Protein AF-A0A662U417-F1 (afdb_monomer)

pLDDT: mean 78.04, std 18.2, range [42.53, 96.12]

Solvent-accessible surface area (backbone atoms only — not comparable to full-atom values): 4320 Å² total; per-residue (Å²): 140,81,93,79,91,80,91,74,62,68,71,59,53,54,54,41,47,52,42,30,75,73,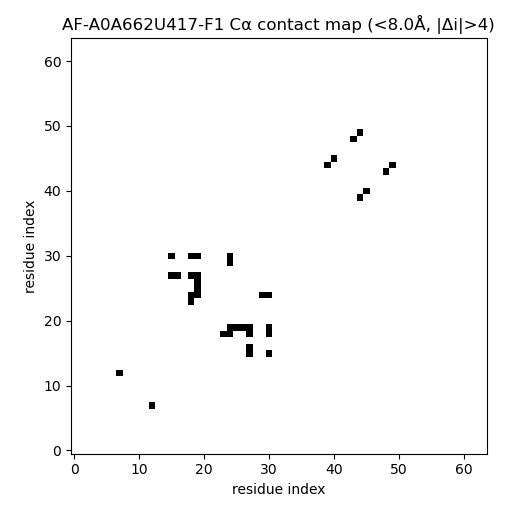62,80,26,97,39,59,73,54,49,51,52,48,53,51,50,53,50,45,48,60,75,71,32,61,98,75,46,82,90,66,80,75,82,82,76,85,75,79,89,76,92,126

Nearest PDB structures (foldseek):
  7ycu-assembly1_D  TM=8.551E-01  e=1.271E-01  Pseudoalteromonas rubra
  5zkt-assembly1_A  TM=6.107E-01  e=3.007E+00  Oryza sativa Japonica Group

Secondary structure (DSSP, 8-state):
---------HHHHHHHHHHHHTTSSSSHHHHHHHHHHHHHHHHT-TTT----------------

Mean predicted aligned error: 10.2 Å

Radius of gyration: 14.49 Å; Cα contacts (8 Å, |Δi|>4): 19; chains: 1; bounding box: 26×32×42 Å

Sequence (64 aa):
MRLISIQLPEAYIEGLEKLVETGIYPNRSEAIRHAIRDLLKRELWGESGPRRPIQTGYFQKKSK

Foldseek 3Di:
DDDDDDDDDPVVVVVLVVCCVVVVDVHSVRVVVVVVVVVCCVPPVPPNRDPDPPPPPPDDDDDD

Structure (mmCIF, N/CA/C/O backbone):
data_AF-A0A662U417-F1
#
_entry.id   AF-A0A662U417-F1
#
loop_
_atom_site.group_PDB
_atom_site.id
_atom_site.type_symbol
_atom_site.label_atom_id
_atom_site.label_alt_id
_atom_site.label_comp_id
_atom_site.label_asym_id
_atom_site.label_entity_id
_atom_site.label_seq_id
_atom_site.pdbx_PDB_ins_code
_atom_site.Cartn_x
_atom_site.Cartn_y
_atom_site.Cartn_z
_atom_site.occupancy
_atom_site.B_iso_or_equiv
_atom_site.auth_seq_id
_atom_site.auth_comp_id
_atom_site.auth_asym_id
_atom_site.auth_atom_id
_atom_site.pdbx_PDB_model_num
ATOM 1 N N . MET A 1 1 ? 12.816 -6.018 4.320 1.00 74.50 1 MET A N 1
ATOM 2 C CA . MET A 1 1 ? 12.084 -5.017 3.502 1.00 74.50 1 MET A CA 1
ATOM 3 C C . MET A 1 1 ? 12.897 -3.730 3.456 1.00 74.50 1 MET A C 1
ATOM 5 O O . MET A 1 1 ? 13.584 -3.460 4.429 1.00 74.50 1 MET A O 1
ATOM 9 N N . ARG A 1 2 ? 12.849 -2.968 2.355 1.00 83.06 2 ARG A N 1
ATOM 10 C CA . ARG A 1 2 ? 13.442 -1.618 2.262 1.00 83.06 2 ARG A CA 1
ATOM 11 C C . ARG A 1 2 ? 12.327 -0.569 2.326 1.00 83.06 2 ARG A C 1
ATOM 13 O O . ARG A 1 2 ? 11.244 -0.839 1.808 1.00 83.06 2 ARG A O 1
ATOM 20 N N . LEU A 1 3 ? 12.582 0.574 2.964 1.00 87.12 3 LEU A N 1
ATOM 21 C CA . LEU A 1 3 ? 11.636 1.692 3.027 1.00 87.12 3 LEU A CA 1
ATOM 22 C C . LEU A 1 3 ? 11.666 2.457 1.700 1.00 87.12 3 LEU A C 1
ATOM 24 O O . LEU A 1 3 ? 12.739 2.810 1.218 1.00 87.12 3 LEU A O 1
ATOM 28 N N . ILE A 1 4 ? 10.492 2.684 1.117 1.00 87.25 4 ILE A N 1
ATOM 29 C CA . ILE A 1 4 ? 10.312 3.475 -0.100 1.00 87.25 4 ILE A CA 1
ATOM 30 C C . ILE A 1 4 ? 9.200 4.478 0.199 1.00 87.25 4 ILE A C 1
ATOM 32 O O . ILE A 1 4 ? 8.121 4.070 0.628 1.00 87.25 4 ILE A O 1
ATOM 36 N N . SER A 1 5 ? 9.469 5.764 -0.019 1.00 90.44 5 SER A N 1
ATOM 37 C CA . SER A 1 5 ? 8.462 6.824 0.064 1.00 90.44 5 SER A CA 1
ATOM 38 C C . SER A 1 5 ? 7.920 7.112 -1.331 1.00 90.44 5 SER A C 1
ATOM 40 O O . SER A 1 5 ? 8.693 7.286 -2.270 1.00 90.44 5 SER A O 1
ATOM 42 N N . ILE A 1 6 ? 6.596 7.143 -1.465 1.00 87.75 6 ILE A N 1
ATOM 43 C CA . ILE A 1 6 ? 5.887 7.388 -2.726 1.00 87.75 6 ILE A CA 1
ATOM 44 C C . ILE A 1 6 ? 4.838 8.463 -2.449 1.00 87.75 6 ILE A C 1
ATOM 46 O O . ILE A 1 6 ? 4.190 8.428 -1.404 1.00 87.75 6 ILE A O 1
ATOM 50 N N . GLN A 1 7 ? 4.672 9.410 -3.369 1.00 92.88 7 GLN A N 1
ATOM 51 C CA . GLN A 1 7 ? 3.576 10.374 -3.327 1.00 92.88 7 GLN A CA 1
ATOM 52 C C . GLN A 1 7 ? 2.420 9.853 -4.182 1.00 92.88 7 GLN A C 1
ATOM 54 O O . GLN A 1 7 ? 2.621 9.495 -5.341 1.00 92.88 7 GLN A O 1
ATOM 59 N N . LEU A 1 8 ? 1.225 9.785 -3.597 1.00 92.19 8 LEU A N 1
ATOM 60 C CA . LEU A 1 8 ? 0.010 9.311 -4.253 1.00 92.19 8 LEU A CA 1
ATOM 61 C C . LEU A 1 8 ? -1.098 10.362 -4.104 1.00 92.19 8 LEU A C 1
ATOM 63 O O . LEU A 1 8 ? -1.128 11.049 -3.082 1.00 92.19 8 LEU A O 1
ATOM 67 N N . PRO A 1 9 ? -2.015 10.479 -5.080 1.00 96.12 9 PRO A N 1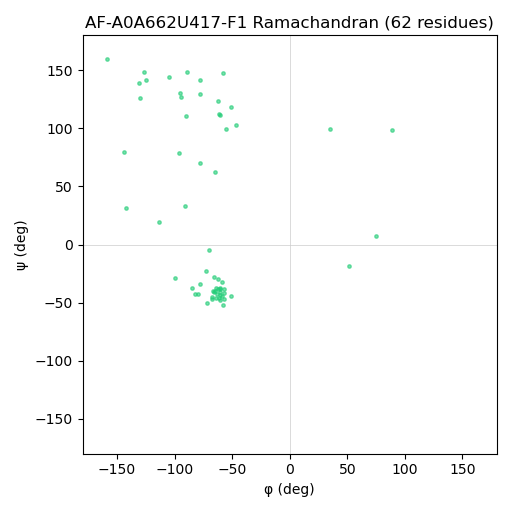
ATOM 68 C CA . PRO A 1 9 ? -3.223 11.281 -4.924 1.00 96.12 9 PRO A CA 1
ATOM 69 C C . PRO A 1 9 ? -4.073 10.815 -3.735 1.00 96.12 9 PRO A C 1
ATOM 71 O O . PRO A 1 9 ? -4.159 9.614 -3.466 1.00 96.12 9 PRO A O 1
ATOM 74 N N . GLU A 1 10 ? -4.767 11.758 -3.094 1.00 94.31 10 GLU A N 1
ATOM 75 C CA . GLU A 1 10 ? -5.623 11.528 -1.916 1.00 94.31 10 GLU A CA 1
ATOM 76 C C . GLU A 1 10 ? -6.621 10.378 -2.132 1.00 94.31 10 GLU A C 1
ATOM 78 O O . GLU A 1 10 ? -6.735 9.473 -1.310 1.00 94.31 10 GLU A O 1
ATOM 83 N N . ALA A 1 11 ? -7.267 10.348 -3.303 1.00 95.12 11 ALA A N 1
ATOM 84 C CA . ALA A 1 11 ? -8.274 9.344 -3.644 1.00 95.12 11 ALA A CA 1
ATOM 85 C C . ALA A 1 11 ? -7.738 7.899 -3.592 1.00 95.12 11 ALA A C 1
ATOM 87 O O . ALA A 1 11 ? -8.473 6.966 -3.268 1.00 95.12 11 ALA A O 1
ATOM 88 N N . TYR A 1 12 ? -6.454 7.688 -3.901 1.00 93.88 12 TYR A N 1
ATOM 89 C CA . TYR A 1 12 ? -5.846 6.355 -3.841 1.00 93.88 12 TYR A CA 1
ATOM 90 C C . TYR A 1 12 ? -5.516 5.955 -2.409 1.00 93.88 12 TYR A C 1
ATOM 92 O O . TYR A 1 12 ? -5.636 4.780 -2.067 1.00 93.88 12 TYR A O 1
ATOM 100 N N . ILE A 1 13 ? -5.131 6.924 -1.575 1.00 92.69 13 ILE A N 1
ATOM 101 C CA . ILE A 1 13 ? -4.892 6.710 -0.146 1.00 92.69 13 ILE A CA 1
ATOM 102 C C . ILE A 1 13 ? -6.207 6.315 0.532 1.00 92.69 13 ILE A C 1
ATOM 104 O O . ILE A 1 13 ? -6.235 5.303 1.227 1.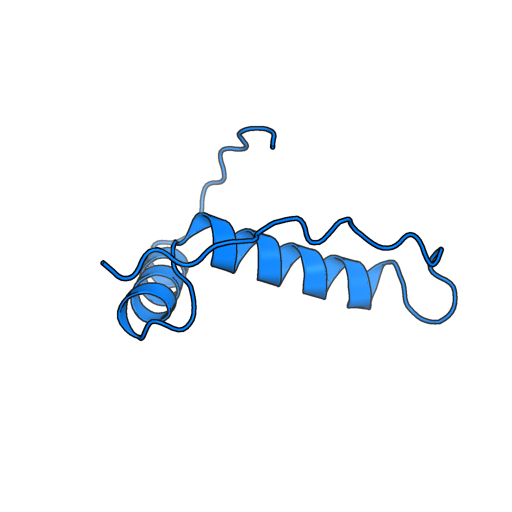00 92.69 13 ILE A O 1
ATOM 108 N N . GLU A 1 14 ? -7.300 7.025 0.242 1.00 95.06 14 GLU A N 1
ATOM 109 C CA . GLU A 1 14 ? -8.634 6.711 0.770 1.00 95.06 14 GLU A CA 1
ATOM 110 C C . GLU A 1 14 ? -9.102 5.309 0.339 1.00 95.06 14 GLU A C 1
ATOM 112 O O . GLU A 1 14 ? -9.598 4.524 1.147 1.00 95.06 14 GLU A O 1
ATOM 117 N N . GLY A 1 15 ? -8.894 4.943 -0.931 1.00 93.62 15 GLY A N 1
ATOM 118 C CA . GLY A 1 15 ? -9.185 3.591 -1.413 1.00 93.62 15 GLY A CA 1
ATOM 119 C C . GLY A 1 15 ? -8.371 2.516 -0.683 1.00 93.62 15 GLY A C 1
ATOM 120 O O . GLY A 1 15 ? -8.905 1.471 -0.313 1.00 93.62 15 GLY A O 1
ATOM 121 N N . LEU A 1 16 ? -7.088 2.784 -0.427 1.00 92.81 16 LEU A N 1
ATOM 122 C CA . LEU A 1 16 ? -6.204 1.914 0.352 1.00 92.81 16 LEU A CA 1
ATOM 123 C C . LEU A 1 16 ? -6.647 1.777 1.810 1.00 92.81 16 LEU A C 1
ATOM 125 O O . LEU A 1 16 ? -6.538 0.688 2.369 1.00 92.81 16 LEU A O 1
ATOM 129 N N . GLU A 1 17 ? -7.146 2.845 2.422 1.00 93.38 17 GLU A N 1
ATOM 130 C CA . GLU A 1 17 ? -7.675 2.821 3.787 1.00 93.38 17 GLU A CA 1
ATOM 131 C C . GLU A 1 17 ? -8.948 1.987 3.877 1.00 93.38 17 GLU A C 1
ATOM 133 O O . GLU A 1 17 ? -9.004 1.081 4.705 1.00 93.38 17 GLU A O 1
ATOM 138 N N . LYS A 1 18 ? -9.888 2.146 2.938 1.00 94.75 18 LYS A N 1
ATOM 139 C CA . LYS A 1 18 ? -11.091 1.297 2.853 1.00 94.75 18 LYS A CA 1
ATOM 140 C C . LYS A 1 18 ? -10.753 -0.191 2.725 1.00 94.75 18 LYS A C 1
ATOM 142 O O . LYS A 1 18 ? -11.405 -1.042 3.331 1.00 94.75 18 LYS A O 1
ATOM 147 N N . LEU A 1 19 ? -9.712 -0.535 1.965 1.00 92.06 19 LEU A N 1
ATOM 148 C CA . LEU A 1 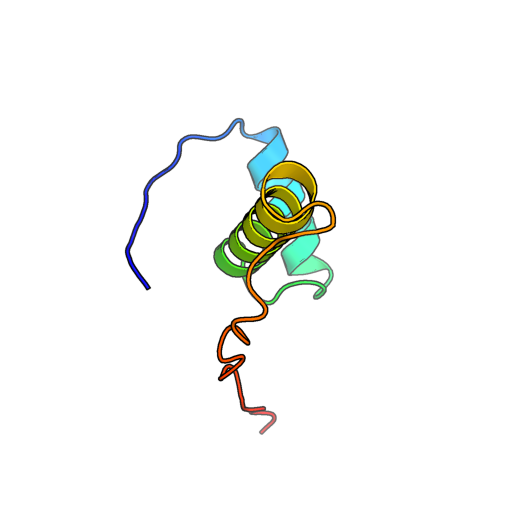19 ? -9.238 -1.921 1.838 1.00 92.06 19 LEU A CA 1
ATOM 149 C C . LEU A 1 19 ? -8.671 -2.491 3.148 1.00 92.06 19 LEU A C 1
ATOM 151 O O . LEU A 1 19 ? -8.709 -3.704 3.363 1.00 92.06 19 LEU A O 1
ATOM 155 N N . VAL A 1 20 ? -8.138 -1.633 4.015 1.00 93.44 20 VAL A N 1
ATOM 156 C CA . VAL A 1 20 ? -7.648 -2.027 5.339 1.00 93.44 20 VAL A CA 1
ATOM 157 C C . VAL A 1 20 ? -8.799 -2.103 6.342 1.00 93.44 20 VAL A C 1
ATOM 159 O O . VAL A 1 20 ? -8.890 -3.076 7.085 1.00 93.44 20 VAL A O 1
ATOM 162 N N . GLU A 1 21 ? -9.719 -1.138 6.325 1.00 93.56 21 GLU A N 1
ATOM 163 C CA . GLU A 1 21 ? -10.908 -1.103 7.191 1.00 93.56 21 GLU A CA 1
ATOM 164 C C . GLU A 1 21 ? -11.829 -2.306 6.975 1.00 93.56 21 GLU A C 1
ATOM 166 O O . GLU A 1 21 ? -12.352 -2.877 7.928 1.00 93.56 21 GLU A O 1
ATOM 171 N N . THR A 1 22 ? -11.979 -2.742 5.724 1.00 93.12 22 THR A N 1
ATOM 172 C CA . THR A 1 22 ? -12.743 -3.950 5.369 1.00 93.12 22 THR A CA 1
ATOM 173 C C . THR A 1 22 ? -12.058 -5.252 5.798 1.00 93.12 22 THR A C 1
ATOM 175 O O . THR A 1 22 ? -12.629 -6.329 5.636 1.00 93.12 22 THR A O 1
ATOM 178 N N . GLY A 1 23 ? -10.841 -5.183 6.349 1.00 90.06 23 GLY A N 1
ATOM 179 C CA . GLY A 1 23 ? -10.092 -6.335 6.846 1.00 90.06 23 GLY A CA 1
ATOM 180 C C . GLY A 1 23 ? -9.489 -7.218 5.752 1.00 90.06 23 GLY A C 1
ATOM 181 O O . GLY A 1 23 ? -8.942 -8.274 6.065 1.00 90.06 23 GLY A O 1
ATOM 182 N N . ILE A 1 24 ? -9.558 -6.802 4.481 1.00 88.12 24 ILE A N 1
ATOM 183 C CA . ILE A 1 24 ? -8.959 -7.538 3.356 1.00 88.12 24 ILE A CA 1
ATOM 184 C C . ILE A 1 24 ? -7.433 -7.528 3.480 1.00 88.12 24 ILE A C 1
ATOM 186 O O . ILE A 1 24 ? -6.777 -8.542 3.238 1.00 88.12 24 ILE A O 1
ATOM 190 N N . TYR A 1 25 ? -6.870 -6.389 3.888 1.00 91.50 25 TYR A N 1
ATOM 191 C CA . TYR A 1 25 ? -5.442 -6.244 4.144 1.00 91.50 25 TYR A CA 1
ATOM 192 C C . TYR A 1 25 ? -5.188 -5.722 5.558 1.00 91.50 25 TYR A C 1
ATOM 194 O O . TYR A 1 25 ? -5.876 -4.815 6.013 1.00 91.50 25 TYR A O 1
ATOM 202 N N . PRO A 1 26 ? -4.149 -6.213 6.252 1.00 87.38 26 PRO A N 1
ATOM 203 C CA . PRO A 1 26 ? -3.854 -5.781 7.617 1.00 87.38 26 PRO A CA 1
ATOM 204 C C . PRO A 1 26 ? -3.274 -4.360 7.690 1.00 87.38 26 PRO A C 1
ATOM 206 O O . PRO A 1 26 ? -3.309 -3.730 8.741 1.00 87.38 26 PRO A O 1
ATOM 209 N N . ASN A 1 27 ? -2.669 -3.861 6.607 1.00 91.56 27 ASN A N 1
ATOM 210 C CA . ASN A 1 27 ? -2.089 -2.521 6.543 1.00 91.56 27 ASN A CA 1
ATOM 211 C C . ASN A 1 27 ? -1.943 -2.038 5.090 1.00 91.56 27 ASN A C 1
ATOM 213 O O . ASN A 1 27 ? -1.849 -2.841 4.156 1.00 91.56 27 ASN A O 1
ATOM 217 N N . ARG A 1 28 ? -1.836 -0.713 4.913 1.00 89.00 28 ARG A N 1
ATOM 218 C CA . ARG A 1 28 ? -1.666 -0.065 3.598 1.00 89.00 28 ARG A CA 1
ATOM 219 C C . ARG A 1 28 ? -0.429 -0.583 2.858 1.00 89.00 28 ARG A C 1
ATOM 221 O O . ARG A 1 28 ? -0.483 -0.867 1.666 1.00 89.00 28 ARG A O 1
ATOM 228 N N . SER A 1 29 ? 0.681 -0.774 3.573 1.00 90.12 29 SER A N 1
ATOM 229 C CA . SER A 1 29 ? 1.935 -1.265 2.989 1.00 90.12 29 SER A CA 1
ATOM 230 C C . SER A 1 29 ? 1.805 -2.675 2.403 1.00 90.12 29 SER A C 1
ATOM 232 O O . SER A 1 29 ? 2.519 -3.018 1.465 1.00 90.12 29 SER A O 1
ATOM 234 N N . GLU A 1 30 ? 0.923 -3.508 2.943 1.00 89.62 30 GLU A N 1
ATOM 235 C CA . GLU A 1 30 ? 0.689 -4.876 2.493 1.00 89.62 30 GLU A CA 1
ATOM 236 C C . GLU A 1 30 ? -0.195 -4.922 1.257 1.00 89.62 30 GLU A C 1
ATOM 238 O O . GLU A 1 30 ? 0.160 -5.609 0.300 1.00 89.62 30 GLU A O 1
ATOM 243 N N . ALA A 1 31 ? -1.249 -4.106 1.232 1.00 91.25 31 ALA A N 1
ATOM 244 C CA . ALA A 1 31 ? -2.055 -3.883 0.037 1.00 91.25 31 ALA A CA 1
ATOM 245 C C . ALA A 1 31 ? -1.190 -3.375 -1.133 1.00 91.25 31 ALA A C 1
ATOM 247 O O . ALA A 1 31 ? -1.222 -3.950 -2.222 1.00 91.25 31 ALA A O 1
ATOM 248 N N . ILE A 1 32 ? -0.321 -2.381 -0.892 1.00 92.00 32 ILE A N 1
ATOM 249 C CA . ILE A 1 32 ? 0.612 -1.856 -1.908 1.00 92.00 32 ILE A CA 1
ATOM 250 C C . ILE A 1 32 ? 1.574 -2.949 -2.391 1.00 92.00 32 ILE A C 1
ATOM 252 O O . ILE A 1 32 ? 1.771 -3.120 -3.594 1.00 92.00 32 ILE A O 1
ATOM 256 N N . ARG A 1 33 ? 2.165 -3.731 -1.476 1.00 90.88 33 ARG A N 1
ATOM 257 C CA . ARG A 1 33 ? 3.052 -4.846 -1.852 1.00 90.88 33 ARG A CA 1
ATOM 258 C C . ARG A 1 33 ? 2.332 -5.903 -2.691 1.00 90.88 33 ARG A C 1
ATOM 260 O O . ARG A 1 33 ? 2.959 -6.462 -3.591 1.00 90.88 33 ARG A O 1
ATOM 267 N N . HIS A 1 34 ? 1.061 -6.186 -2.404 1.00 91.25 34 HIS A N 1
ATOM 268 C CA . HIS A 1 34 ? 0.261 -7.140 -3.172 1.00 91.25 34 HIS A CA 1
ATOM 269 C C . HIS A 1 34 ? -0.004 -6.622 -4.588 1.00 91.25 34 HIS A C 1
ATOM 271 O O . HIS A 1 34 ? 0.279 -7.327 -5.552 1.00 91.25 34 HIS A O 1
ATOM 277 N N . ALA A 1 35 ? -0.417 -5.357 -4.716 1.00 90.94 35 ALA A N 1
ATOM 278 C CA . ALA A 1 35 ? -0.626 -4.714 -6.010 1.00 90.94 35 ALA A CA 1
ATOM 279 C C . ALA A 1 35 ? 0.652 -4.709 -6.868 1.00 90.94 35 ALA A C 1
ATOM 281 O O . ALA A 1 35 ? 0.610 -5.072 -8.041 1.00 90.94 35 ALA A O 1
ATOM 282 N N . ILE A 1 36 ? 1.808 -4.379 -6.276 1.00 90.56 36 ILE A N 1
ATOM 283 C CA . ILE A 1 36 ? 3.104 -4.418 -6.973 1.00 90.56 36 ILE A CA 1
ATOM 284 C C . ILE A 1 36 ? 3.455 -5.847 -7.398 1.00 90.56 36 ILE A C 1
ATOM 286 O O . ILE A 1 36 ? 3.932 -6.053 -8.511 1.00 90.56 36 ILE A O 1
ATOM 290 N N . ARG A 1 37 ? 3.229 -6.848 -6.537 1.00 87.69 37 ARG A N 1
ATOM 291 C CA . ARG A 1 37 ? 3.480 -8.255 -6.882 1.00 87.69 37 ARG A CA 1
ATOM 292 C C . ARG A 1 37 ? 2.636 -8.684 -8.076 1.00 87.69 37 ARG A C 1
ATOM 294 O O . ARG A 1 37 ? 3.177 -9.303 -8.988 1.00 87.69 37 ARG A O 1
ATOM 301 N N . ASP A 1 38 ? 1.347 -8.374 -8.058 1.00 87.94 38 ASP A N 1
ATOM 302 C CA . ASP A 1 38 ? 0.429 -8.749 -9.130 1.00 87.94 38 ASP A CA 1
ATOM 303 C C . ASP A 1 38 ? 0.779 -8.042 -10.434 1.00 87.94 38 ASP A C 1
ATOM 305 O O . ASP A 1 38 ? 0.801 -8.687 -11.482 1.00 87.94 38 ASP A O 1
ATOM 309 N N . LEU A 1 39 ? 1.137 -6.759 -10.364 1.00 88.56 39 LEU A N 1
ATOM 310 C CA . LEU A 1 39 ? 1.633 -6.000 -11.507 1.00 88.56 39 LEU A CA 1
ATOM 311 C C . LEU A 1 39 ? 2.889 -6.653 -12.101 1.00 88.56 39 LEU A C 1
ATOM 313 O O . LEU A 1 39 ? 2.918 -6.957 -13.288 1.00 88.56 39 LEU A O 1
ATOM 317 N N . LEU A 1 40 ? 3.901 -6.943 -11.276 1.00 87.25 40 LEU A N 1
ATOM 318 C CA . LEU A 1 40 ? 5.139 -7.585 -11.734 1.00 87.25 40 LEU A CA 1
ATOM 319 C C . LEU A 1 40 ? 4.888 -8.985 -12.298 1.00 87.25 40 LEU A C 1
ATOM 321 O O . LEU A 1 40 ? 5.504 -9.371 -13.287 1.00 87.25 40 LEU A O 1
ATOM 325 N N . LYS A 1 41 ? 3.975 -9.751 -11.696 1.00 84.69 41 LYS A N 1
ATOM 326 C CA . LYS A 1 41 ? 3.621 -11.084 -12.184 1.00 84.69 41 LYS A CA 1
ATOM 327 C C . LYS A 1 41 ? 2.955 -11.022 -13.561 1.00 84.69 41 LYS A C 1
ATOM 329 O O . LYS A 1 41 ? 3.238 -11.884 -14.387 1.00 84.69 41 LYS A O 1
ATOM 334 N N . ARG A 1 42 ? 2.083 -10.035 -13.790 1.00 82.75 42 ARG A N 1
ATOM 335 C CA . ARG A 1 42 ? 1.375 -9.832 -15.064 1.00 82.75 42 ARG A CA 1
ATOM 336 C C . ARG A 1 42 ? 2.309 -9.329 -16.162 1.00 82.75 42 ARG A C 1
ATOM 338 O O . ARG A 1 42 ? 2.348 -9.932 -17.225 1.00 82.75 42 ARG A O 1
ATOM 345 N N . GLU A 1 43 ? 3.074 -8.278 -15.881 1.00 83.44 43 GLU A N 1
ATOM 346 C CA . GLU A 1 43 ? 3.869 -7.568 -16.894 1.00 83.44 43 GLU A CA 1
ATOM 347 C C . GLU A 1 43 ? 5.242 -8.204 -17.144 1.00 83.44 43 GLU A C 1
ATOM 349 O O . GLU A 1 43 ? 5.719 -8.240 -18.273 1.00 83.44 43 GLU A O 1
ATOM 354 N N . LEU A 1 44 ? 5.905 -8.713 -16.098 1.00 75.94 44 LEU A N 1
ATOM 355 C CA . LEU A 1 44 ? 7.287 -9.194 -16.201 1.00 75.94 44 LEU A CA 1
ATOM 356 C C . LEU A 1 44 ? 7.382 -10.719 -16.342 1.00 75.94 44 LEU A C 1
ATOM 358 O O . LEU A 1 44 ? 8.354 -11.227 -16.896 1.00 75.94 44 LEU A O 1
ATOM 362 N N . TRP A 1 45 ? 6.420 -11.464 -15.791 1.00 71.56 45 TRP A N 1
ATOM 363 C CA . TRP A 1 45 ? 6.483 -12.929 -15.686 1.00 71.56 45 TRP A CA 1
ATOM 364 C C . TRP A 1 45 ? 5.437 -13.666 -16.527 1.00 71.56 45 TRP A C 1
ATOM 366 O O . TRP A 1 45 ? 5.204 -14.854 -16.293 1.00 71.56 45 TRP A O 1
ATOM 376 N N . GLY A 1 46 ? 4.860 -12.995 -17.530 1.00 57.81 46 GLY A N 1
ATOM 377 C CA . GLY A 1 46 ? 4.065 -13.638 -18.576 1.00 57.81 46 GLY A CA 1
ATOM 378 C C . GLY A 1 46 ? 4.825 -14.812 -19.211 1.00 57.81 46 GLY A C 1
ATOM 379 O O . GLY A 1 46 ? 5.930 -14.638 -19.716 1.00 57.81 46 GLY A O 1
ATOM 380 N N . GLU A 1 47 ? 4.242 -16.009 -19.079 1.00 56.03 47 GLU A N 1
ATOM 381 C CA . GLU A 1 47 ? 4.611 -17.352 -19.587 1.00 56.03 47 GLU A CA 1
ATOM 382 C C . GLU A 1 47 ? 6.035 -17.913 -19.361 1.00 56.03 47 GLU A C 1
ATOM 384 O O . GLU A 1 47 ? 6.203 -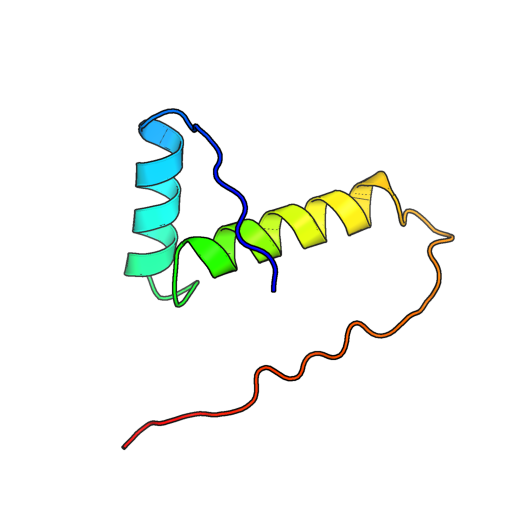19.133 -19.360 1.00 56.03 47 GLU A O 1
ATOM 389 N N . SER A 1 48 ? 7.049 -17.103 -19.053 1.00 56.75 48 SER A N 1
ATOM 390 C CA . SER A 1 4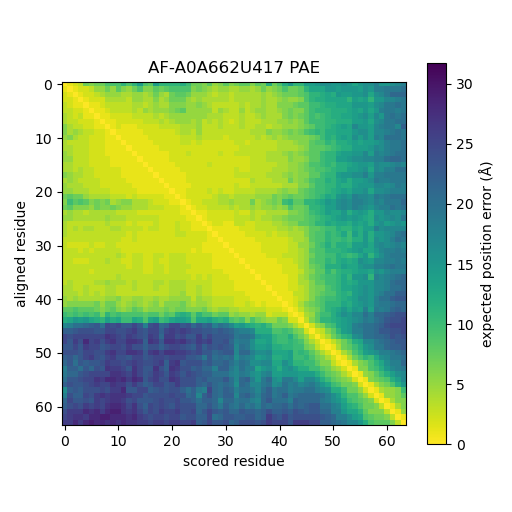8 ? 8.446 -17.562 -18.922 1.00 56.75 48 SER A CA 1
ATOM 391 C C . SER A 1 48 ? 9.234 -16.882 -17.790 1.00 56.75 48 SER A C 1
ATOM 393 O O . SER A 1 48 ? 10.444 -16.690 -17.878 1.00 56.75 48 SER A O 1
ATOM 395 N N . GLY A 1 49 ? 8.572 -16.500 -16.695 1.00 52.59 49 GLY A N 1
ATOM 396 C CA . GLY A 1 49 ? 9.248 -15.968 -15.503 1.00 52.59 49 GLY A CA 1
ATOM 397 C C . GLY A 1 49 ? 9.888 -17.067 -14.631 1.00 52.59 49 GLY A C 1
ATOM 398 O O . GLY A 1 49 ? 9.287 -18.131 -14.453 1.00 52.59 49 GLY A O 1
ATOM 399 N N . PRO A 1 50 ? 11.083 -16.851 -14.040 1.00 50.78 50 PRO A N 1
ATOM 400 C CA . PRO A 1 50 ? 11.759 -17.867 -13.239 1.00 50.78 50 PRO A CA 1
ATOM 401 C C . PRO A 1 50 ? 10.909 -18.235 -12.019 1.00 50.78 50 PRO A C 1
ATOM 403 O O . PRO A 1 50 ? 10.583 -17.380 -11.196 1.00 50.78 50 PRO A O 1
ATOM 406 N N . ARG A 1 51 ? 10.590 -19.530 -11.879 1.00 56.81 51 ARG A N 1
ATOM 407 C CA . ARG A 1 51 ? 9.911 -20.140 -10.720 1.00 56.81 51 ARG A CA 1
ATOM 408 C C . ARG A 1 51 ? 10.765 -20.056 -9.449 1.00 56.81 51 ARG A C 1
ATOM 410 O O . ARG A 1 51 ? 11.169 -21.076 -8.897 1.00 56.81 51 ARG A O 1
ATOM 417 N N . ARG A 1 52 ? 11.080 -18.858 -8.966 1.00 53.72 52 ARG A N 1
ATOM 418 C CA . ARG A 1 52 ? 11.652 -18.695 -7.631 1.00 53.72 52 ARG A CA 1
ATOM 419 C C . ARG A 1 52 ? 10.496 -18.516 -6.653 1.00 53.72 52 ARG A C 1
ATOM 421 O O . ARG A 1 52 ? 9.821 -17.489 -6.724 1.00 53.72 52 ARG A O 1
ATOM 428 N N . PRO A 1 53 ? 10.229 -19.496 -5.769 1.00 50.94 53 PRO A N 1
ATOM 429 C CA . PRO A 1 53 ? 9.233 -19.320 -4.731 1.00 50.94 53 PRO A CA 1
ATOM 430 C C . PRO A 1 53 ? 9.684 -18.149 -3.864 1.00 50.94 53 PRO A C 1
ATOM 432 O O . PRO A 1 53 ? 10.705 -18.204 -3.178 1.00 50.94 53 PRO A O 1
ATOM 435 N N . ILE A 1 54 ? 8.937 -17.051 -3.947 1.00 56.44 54 ILE A N 1
ATOM 436 C CA . ILE A 1 54 ? 9.065 -15.944 -3.013 1.00 56.44 54 ILE A CA 1
ATOM 437 C C . ILE A 1 54 ? 8.720 -16.557 -1.659 1.00 56.44 54 ILE A C 1
ATOM 439 O O . ILE A 1 54 ? 7.591 -17.010 -1.476 1.00 56.44 54 ILE A O 1
ATOM 443 N N . GLN A 1 55 ? 9.700 -16.656 -0.759 1.00 48.84 55 GLN A N 1
ATOM 444 C CA . GLN A 1 55 ? 9.515 -17.216 0.576 1.00 48.84 55 GLN A CA 1
ATOM 445 C C . GLN A 1 55 ? 8.381 -16.454 1.267 1.00 48.84 55 GLN A C 1
ATOM 447 O O . GLN A 1 55 ? 8.554 -15.337 1.754 1.00 48.84 55 GLN A O 1
ATOM 452 N N . THR A 1 56 ? 7.187 -17.043 1.256 1.00 48.41 56 THR A N 1
ATOM 453 C CA . THR A 1 56 ? 6.020 -16.560 1.986 1.00 48.41 56 THR A CA 1
ATOM 454 C C . THR A 1 56 ? 6.186 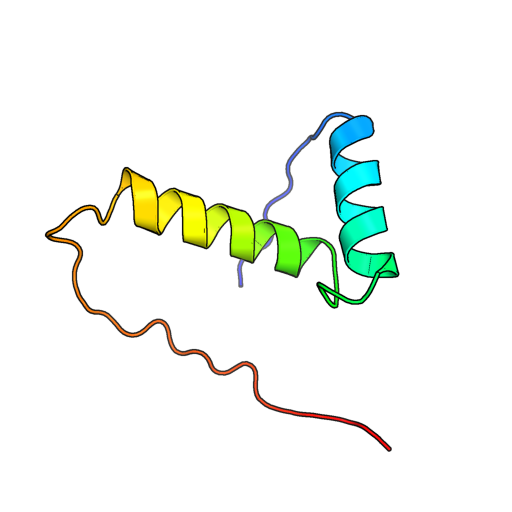-16.952 3.449 1.00 48.41 56 THR A C 1
ATOM 456 O O . THR A 1 56 ? 5.531 -17.849 3.965 1.00 48.41 56 THR A O 1
ATOM 459 N N . GLY A 1 57 ? 7.132 -16.290 4.108 1.00 50.59 57 GLY A N 1
ATOM 460 C CA . GLY A 1 57 ? 7.405 -16.416 5.534 1.00 50.59 57 GLY A CA 1
ATOM 461 C C . GLY A 1 57 ? 6.633 -15.410 6.387 1.00 50.59 57 GLY A C 1
ATOM 462 O O . GLY A 1 57 ? 7.170 -14.966 7.392 1.00 50.59 57 GLY A O 1
ATOM 463 N N . TYR A 1 58 ? 5.409 -15.024 6.012 1.00 52.50 58 TYR A N 1
ATOM 464 C CA . TYR A 1 58 ? 4.511 -14.317 6.934 1.00 52.50 58 TYR A CA 1
ATOM 465 C C . TYR A 1 58 ? 3.567 -15.333 7.574 1.00 52.50 58 TYR A C 1
ATOM 467 O O . TYR A 1 58 ? 2.431 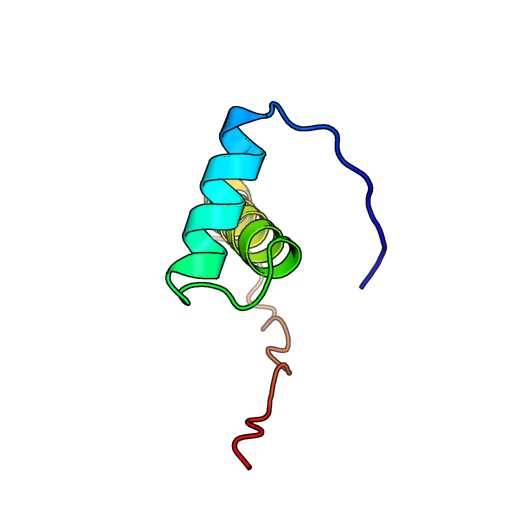-15.549 7.162 1.00 52.50 58 TYR A O 1
ATOM 475 N N . PHE A 1 59 ? 4.144 -16.023 8.554 1.00 52.31 59 PHE A N 1
ATOM 476 C CA . PHE A 1 59 ? 3.504 -16.934 9.488 1.00 52.31 59 PHE A CA 1
ATOM 477 C C . PHE A 1 59 ? 3.037 -16.130 10.719 1.00 52.31 59 PHE A C 1
ATOM 479 O O . PHE A 1 59 ? 3.737 -15.220 11.156 1.00 52.31 59 PHE A O 1
ATOM 486 N N . GLN A 1 60 ? 1.936 -16.594 11.324 1.00 48.84 60 GLN A N 1
ATOM 487 C CA . GLN A 1 60 ? 1.436 -16.333 12.693 1.00 48.84 60 GLN A CA 1
ATOM 488 C C . GLN A 1 60 ? 0.510 -15.116 12.857 1.00 48.84 60 GLN A C 1
ATOM 490 O O . GLN A 1 60 ? 0.942 -13.974 12.924 1.00 48.84 60 GLN A O 1
ATOM 495 N N . LYS A 1 61 ? -0.818 -15.308 12.886 1.00 47.56 61 LYS A N 1
ATOM 496 C CA . LYS A 1 61 ? -1.578 -15.773 14.072 1.00 47.56 61 LYS A CA 1
ATOM 497 C C . LYS A 1 61 ? -1.013 -15.237 15.397 1.00 47.56 61 LYS A C 1
ATOM 499 O O . LYS A 1 61 ? -0.127 -15.849 15.977 1.00 47.56 61 LYS A O 1
ATOM 504 N N . LYS A 1 62 ? -1.644 -14.187 15.917 1.00 44.75 62 LYS A N 1
ATOM 505 C CA . LYS A 1 62 ? -1.958 -14.014 17.347 1.00 44.75 62 LYS A CA 1
ATOM 506 C C . LYS A 1 62 ? -3.324 -13.317 17.420 1.00 44.75 62 LYS A C 1
ATOM 508 O O . LYS A 1 62 ? -3.401 -12.102 17.410 1.00 44.75 62 LYS A O 1
ATOM 513 N N . SER A 1 63 ? -4.421 -14.055 17.244 1.00 42.53 63 SER A N 1
ATOM 514 C CA . SER A 1 63 ? -5.283 -14.417 18.379 1.00 42.53 63 SER A CA 1
ATOM 515 C C . SER A 1 63 ? -4.522 -14.944 19.591 1.00 42.53 63 SER A C 1
ATOM 517 O O . SER A 1 63 ? -4.091 -16.095 19.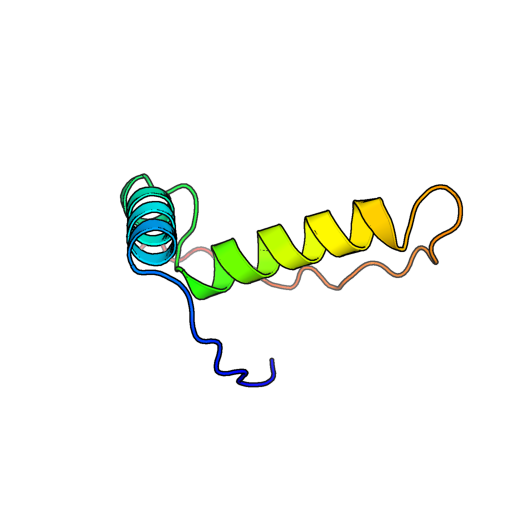588 1.00 42.53 63 SER A O 1
ATOM 519 N N . LYS A 1 64 ? -4.367 -14.105 20.613 1.00 43.22 64 LYS A N 1
ATOM 520 C CA . LYS A 1 64 ? -4.999 -14.237 21.936 1.00 43.22 64 LYS A CA 1
ATOM 521 C C . LYS A 1 64 ? -4.486 -13.117 22.836 1.00 43.22 64 LYS A C 1
ATOM 523 O O . LYS A 1 64 ? -3.273 -12.825 22.745 1.00 43.22 64 LYS A O 1
#